Protein AF-A0A836Z0J5-F1 (afdb_monomer)

Structure (mmCIF, N/CA/C/O backbone):
data_AF-A0A836Z0J5-F1
#
_entry.id   AF-A0A836Z0J5-F1
#
loop_
_atom_site.group_PDB
_atom_site.id
_atom_site.type_symbol
_atom_site.label_atom_id
_atom_site.label_alt_id
_atom_site.label_comp_id
_atom_site.label_asym_id
_atom_site.label_entity_id
_atom_site.label_seq_id
_atom_site.pdbx_PDB_ins_code
_atom_site.Cartn_x
_atom_site.Cartn_y
_atom_site.Cartn_z
_atom_site.occupancy
_atom_site.B_iso_or_equiv
_atom_site.auth_seq_id
_atom_site.auth_comp_id
_atom_site.auth_asym_id
_atom_site.auth_atom_id
_atom_site.pdbx_PDB_model_num
ATOM 1 N N . ILE A 1 1 ? 19.494 5.629 -15.819 1.00 92.69 1 ILE A N 1
ATOM 2 C CA . ILE A 1 1 ? 19.618 5.409 -14.363 1.00 92.69 1 ILE A CA 1
ATOM 3 C C . ILE A 1 1 ? 19.360 3.928 -14.131 1.00 92.69 1 ILE A C 1
ATOM 5 O O . ILE A 1 1 ? 18.282 3.490 -14.519 1.00 92.69 1 ILE A O 1
ATOM 9 N N . PRO A 1 2 ? 20.332 3.144 -13.643 1.00 96.38 2 PRO A N 1
ATOM 10 C CA . PRO A 1 2 ? 20.074 1.756 -13.270 1.00 96.38 2 PRO A CA 1
ATOM 11 C C . PRO A 1 2 ? 19.083 1.736 -12.102 1.00 96.38 2 PRO A C 1
ATOM 13 O O . PRO A 1 2 ? 19.272 2.461 -11.127 1.00 96.38 2 PRO A O 1
ATOM 16 N N . TRP A 1 3 ? 18.010 0.963 -12.231 1.00 95.88 3 TRP A N 1
ATOM 17 C CA . TRP A 1 3 ? 16.951 0.853 -11.233 1.00 95.88 3 TRP A CA 1
ATOM 18 C C . TRP A 1 3 ? 16.659 -0.613 -10.940 1.00 95.88 3 TRP A C 1
ATOM 20 O O . TRP A 1 3 ? 16.527 -1.404 -11.875 1.00 95.88 3 TRP A O 1
ATOM 30 N N . THR A 1 4 ? 16.532 -0.941 -9.657 1.00 95.94 4 THR A N 1
ATOM 31 C CA . THR A 1 4 ? 16.146 -2.270 -9.177 1.00 95.94 4 THR A CA 1
ATOM 32 C C . THR A 1 4 ? 14.661 -2.262 -8.826 1.00 95.94 4 THR A C 1
ATOM 34 O O . THR A 1 4 ? 14.223 -1.450 -8.009 1.00 95.94 4 THR A O 1
ATOM 37 N N . PHE A 1 5 ? 13.878 -3.132 -9.460 1.00 91.50 5 PHE A N 1
ATOM 38 C CA . PHE A 1 5 ? 12.4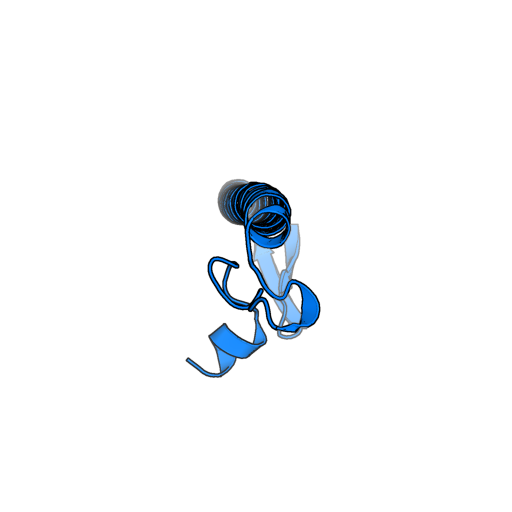45 -3.287 -9.203 1.00 91.50 5 PHE A CA 1
ATOM 39 C C . PHE A 1 5 ? 12.180 -4.233 -8.022 1.00 91.50 5 PHE A C 1
ATOM 41 O O . PHE A 1 5 ? 13.095 -4.863 -7.493 1.00 91.50 5 PHE A O 1
ATOM 48 N N . ALA A 1 6 ? 10.918 -4.317 -7.592 1.00 89.50 6 ALA A N 1
ATOM 49 C CA . ALA A 1 6 ? 10.499 -5.118 -6.438 1.00 89.50 6 ALA A CA 1
ATOM 50 C C . ALA A 1 6 ? 10.756 -6.630 -6.604 1.00 89.50 6 ALA A C 1
ATOM 52 O O . ALA A 1 6 ? 10.948 -7.331 -5.616 1.00 89.50 6 ALA A O 1
ATOM 53 N N . ASP A 1 7 ? 10.822 -7.123 -7.842 1.00 91.94 7 ASP A N 1
ATOM 54 C CA . ASP A 1 7 ? 11.181 -8.503 -8.196 1.00 91.94 7 ASP A CA 1
ATOM 55 C C . ASP A 1 7 ? 12.703 -8.739 -8.295 1.00 91.94 7 ASP A C 1
ATOM 57 O O . ASP A 1 7 ? 13.142 -9.796 -8.743 1.00 91.94 7 ASP A O 1
ATOM 61 N N . ASN A 1 8 ? 13.521 -7.765 -7.881 1.00 94.38 8 ASN A N 1
ATOM 62 C CA . ASN A 1 8 ? 14.979 -7.730 -8.038 1.00 94.38 8 ASN A CA 1
ATOM 63 C C . ASN A 1 8 ? 15.481 -7.662 -9.491 1.00 94.38 8 ASN A C 1
ATOM 65 O O . ASN A 1 8 ? 16.692 -7.745 -9.718 1.00 94.38 8 ASN A O 1
ATOM 69 N N . SER A 1 9 ? 14.606 -7.469 -10.482 1.00 96.25 9 SER A N 1
ATOM 70 C CA . SER A 1 9 ? 15.050 -7.188 -11.846 1.00 96.25 9 SER A CA 1
ATOM 71 C C . SER A 1 9 ? 15.718 -5.813 -11.920 1.00 96.25 9 SER A C 1
ATOM 73 O O . SER A 1 9 ? 15.383 -4.885 -11.177 1.00 96.25 9 SER A O 1
ATOM 75 N N . VAL A 1 10 ? 16.693 -5.671 -12.821 1.00 97.25 10 VAL A N 1
ATOM 76 C CA . VAL A 1 10 ? 17.416 -4.413 -13.034 1.00 97.25 10 VAL A CA 1
ATOM 77 C C . VAL A 1 10 ? 17.178 -3.931 -14.455 1.00 97.25 10 VAL A C 1
ATOM 79 O O . VAL A 1 10 ? 17.425 -4.664 -15.411 1.00 97.25 10 VAL A O 1
ATOM 82 N N . ALA A 1 11 ? 16.751 -2.678 -14.609 1.00 96.62 11 ALA A N 1
ATOM 83 C CA . ALA A 1 11 ? 16.660 -2.044 -15.921 1.00 96.62 11 ALA A CA 1
ATOM 84 C C . ALA A 1 11 ? 17.147 -0.595 -15.901 1.00 96.62 11 ALA A C 1
ATOM 86 O O . ALA A 1 11 ? 17.196 0.076 -14.868 1.00 96.62 11 ALA A O 1
ATOM 87 N N . MET A 1 12 ? 17.488 -0.090 -17.085 1.00 97.88 12 MET A N 1
ATOM 88 C CA . MET A 1 12 ? 17.814 1.318 -17.269 1.00 97.88 12 MET A CA 1
ATOM 89 C C . MET A 1 12 ? 16.533 2.137 -17.444 1.00 97.88 12 MET A C 1
ATOM 91 O O . MET A 1 12 ? 15.769 1.926 -18.386 1.00 97.88 12 MET A O 1
ATOM 95 N N . ILE A 1 13 ? 16.327 3.119 -16.568 1.00 97.12 13 ILE A N 1
ATOM 96 C CA . ILE A 1 13 ? 15.232 4.091 -16.667 1.00 97.12 13 ILE A CA 1
ATOM 97 C C . ILE A 1 13 ? 15.748 5.492 -17.014 1.00 97.12 13 ILE A C 1
ATOM 99 O O . ILE A 1 13 ? 16.911 5.834 -16.761 1.00 97.12 13 ILE A O 1
ATOM 103 N N . ASN A 1 14 ? 14.874 6.304 -17.604 1.00 97.69 14 ASN A N 1
ATOM 104 C CA . ASN A 1 14 ? 15.110 7.712 -17.916 1.00 97.69 14 ASN A CA 1
ATOM 105 C C . ASN A 1 14 ? 14.335 8.620 -16.939 1.00 97.69 14 ASN A C 1
ATOM 107 O O . ASN A 1 14 ? 13.610 8.145 -16.063 1.00 97.69 14 ASN A O 1
ATOM 111 N N . LYS A 1 15 ? 14.494 9.940 -17.090 1.00 96.56 15 LYS A N 1
ATOM 112 C CA . LYS A 1 15 ? 13.821 10.938 -16.246 1.00 96.56 15 LYS A CA 1
ATOM 113 C C . LYS A 1 15 ? 12.293 10.842 -16.320 1.00 96.56 15 LYS A C 1
ATOM 115 O O . LYS A 1 15 ? 11.637 10.985 -15.299 1.00 96.56 15 LYS A O 1
ATOM 120 N N . GLU A 1 16 ? 11.737 10.591 -17.500 1.00 97.31 16 GLU A N 1
ATOM 121 C CA . GLU A 1 16 ? 10.284 10.494 -17.701 1.00 97.31 16 GLU A CA 1
ATOM 122 C C . GLU A 1 16 ? 9.690 9.322 -16.916 1.00 97.31 16 GLU A C 1
ATOM 124 O O . GLU A 1 16 ? 8.758 9.512 -16.142 1.00 97.31 16 GLU A O 1
ATOM 129 N N . LYS A 1 17 ? 10.291 8.129 -17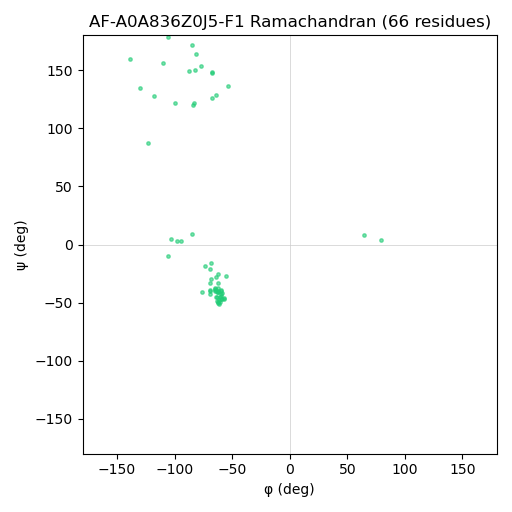.024 1.00 96.31 17 LYS A N 1
ATOM 130 C CA . LYS A 1 17 ? 9.8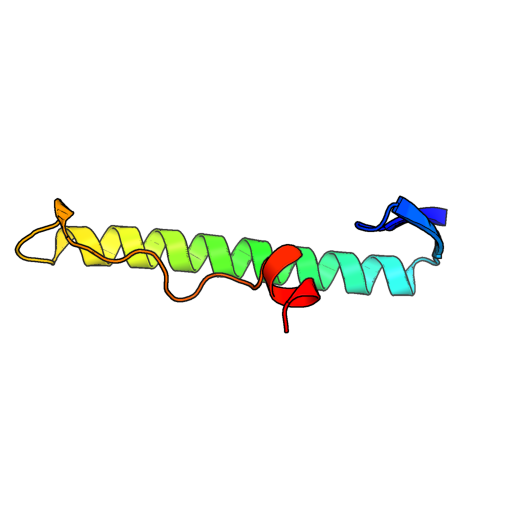89 6.952 -16.238 1.00 96.31 17 LYS A CA 1
ATOM 131 C C . LYS A 1 17 ? 10.016 7.198 -14.737 1.00 96.31 17 LYS A C 1
ATOM 133 O O . LYS A 1 17 ? 9.137 6.804 -13.979 1.00 96.31 17 LYS A O 1
ATOM 138 N N . LEU A 1 18 ? 11.084 7.875 -14.310 1.00 96.00 18 LEU A N 1
ATOM 139 C CA . LEU A 1 18 ? 11.268 8.234 -12.905 1.00 96.00 18 LEU A CA 1
ATOM 140 C C . LEU A 1 18 ? 10.156 9.167 -12.399 1.00 96.00 18 LEU A C 1
ATOM 142 O O . LEU A 1 18 ? 9.676 8.975 -11.288 1.00 96.00 18 LEU A O 1
ATOM 146 N N . LEU A 1 19 ? 9.731 10.147 -13.203 1.00 97.31 19 LEU A N 1
ATOM 147 C CA . LEU A 1 19 ? 8.642 11.055 -12.833 1.00 97.31 19 LEU A CA 1
ATOM 148 C C . LEU A 1 19 ? 7.305 10.325 -12.693 1.00 97.31 19 LEU A C 1
ATOM 150 O O . LEU A 1 19 ? 6.567 10.623 -11.761 1.00 97.31 19 LEU A O 1
ATOM 154 N N . VAL A 1 20 ? 7.018 9.348 -13.558 1.00 96.69 20 VAL A N 1
ATOM 155 C CA . VAL A 1 20 ? 5.811 8.512 -13.435 1.00 96.69 20 VAL A CA 1
ATOM 156 C C . VAL A 1 20 ? 5.836 7.713 -12.132 1.00 96.69 20 VAL A C 1
ATOM 158 O O . VAL A 1 20 ? 4.886 7.786 -11.359 1.00 96.69 20 VAL A O 1
ATOM 161 N N . ILE A 1 21 ? 6.945 7.019 -11.843 1.00 94.31 21 ILE A N 1
ATOM 162 C CA . ILE A 1 21 ? 7.114 6.264 -10.589 1.00 94.31 21 ILE A CA 1
ATOM 163 C C . ILE A 1 21 ? 6.934 7.191 -9.383 1.00 94.31 21 ILE A C 1
ATOM 165 O O . ILE A 1 21 ? 6.206 6.870 -8.446 1.00 94.31 21 ILE A O 1
ATOM 169 N N . TRP A 1 22 ? 7.576 8.359 -9.411 1.00 96.00 22 TRP A N 1
ATOM 170 C CA . TRP A 1 22 ? 7.478 9.344 -8.340 1.00 96.00 22 TRP A CA 1
ATOM 171 C C . TRP A 1 22 ? 6.042 9.831 -8.129 1.00 96.00 22 TRP A C 1
ATOM 173 O O . TRP A 1 22 ? 5.584 9.876 -6.989 1.00 96.00 22 TRP A O 1
ATOM 183 N N . GLN A 1 23 ? 5.320 10.143 -9.207 1.00 98.06 23 GLN A N 1
ATOM 184 C CA . GLN A 1 23 ? 3.937 10.605 -9.134 1.00 98.06 23 GLN A CA 1
ATOM 185 C C . GLN A 1 23 ? 3.036 9.542 -8.492 1.00 98.06 23 GLN A C 1
ATOM 187 O O . GLN A 1 23 ? 2.335 9.846 -7.528 1.00 98.06 23 GLN A O 1
ATOM 192 N N . THR A 1 24 ? 3.134 8.285 -8.934 1.00 95.88 24 THR A N 1
ATOM 193 C CA . THR A 1 24 ? 2.380 7.166 -8.346 1.00 95.88 24 THR A CA 1
ATOM 194 C C . THR A 1 24 ? 2.696 6.981 -6.859 1.00 95.88 24 THR A C 1
ATOM 196 O O . THR A 1 24 ? 1.787 6.803 -6.049 1.00 95.88 24 THR A O 1
ATOM 199 N N . LEU A 1 25 ? 3.971 7.075 -6.462 1.00 95.25 25 LEU A N 1
ATOM 200 C CA . LEU A 1 25 ? 4.367 6.972 -5.052 1.00 95.25 25 LEU A CA 1
ATOM 201 C C . LEU A 1 25 ? 3.809 8.122 -4.204 1.00 95.25 25 LEU A C 1
ATOM 203 O O . LEU A 1 25 ? 3.386 7.906 -3.066 1.00 95.25 25 LEU A O 1
ATOM 207 N N . MET A 1 26 ? 3.800 9.343 -4.740 1.00 98.12 26 MET A N 1
ATOM 208 C CA . MET A 1 26 ? 3.268 10.512 -4.042 1.00 98.12 26 MET A CA 1
ATOM 209 C C . MET A 1 26 ? 1.749 10.451 -3.881 1.00 98.12 26 MET A C 1
ATOM 211 O O . MET A 1 26 ? 1.243 10.784 -2.806 1.00 98.12 26 MET A O 1
ATOM 215 N N . GLU A 1 27 ? 1.031 9.995 -4.905 1.00 97.94 27 GLU A N 1
ATOM 216 C CA . GLU A 1 27 ? -0.413 9.757 -4.846 1.00 97.94 27 GLU A CA 1
ATOM 217 C C . GLU A 1 27 ? -0.751 8.690 -3.807 1.00 97.94 27 GLU A C 1
ATOM 219 O O . GLU A 1 27 ? -1.561 8.949 -2.916 1.00 97.94 27 GLU A O 1
ATOM 224 N N . ALA A 1 28 ? -0.064 7.544 -3.840 1.00 97.38 28 ALA A N 1
ATOM 225 C CA . ALA A 1 28 ? -0.268 6.470 -2.873 1.00 97.38 28 ALA A CA 1
ATOM 226 C C . ALA A 1 28 ? 0.000 6.930 -1.435 1.00 97.38 28 ALA A C 1
ATOM 228 O O . ALA A 1 28 ? -0.819 6.721 -0.540 1.00 97.38 28 ALA A O 1
ATOM 229 N N . LYS A 1 29 ? 1.116 7.634 -1.208 1.00 97.88 29 LYS A N 1
ATOM 230 C CA . LYS A 1 29 ? 1.461 8.189 0.108 1.00 97.88 29 LYS A CA 1
ATOM 231 C C . LYS A 1 29 ? 0.390 9.153 0.615 1.00 97.88 29 LYS A C 1
ATOM 233 O O . LYS A 1 29 ? 0.001 9.080 1.780 1.00 97.88 29 LYS A O 1
ATOM 238 N N . THR A 1 30 ? -0.060 10.067 -0.240 1.00 98.25 30 THR A N 1
ATOM 239 C CA . THR A 1 30 ? -1.034 11.100 0.136 1.00 98.25 30 THR A CA 1
ATOM 240 C C . THR A 1 30 ? -2.410 10.486 0.394 1.00 98.25 30 THR A C 1
ATOM 242 O O . THR A 1 30 ? -3.037 10.810 1.401 1.00 98.25 30 THR A O 1
ATOM 245 N N . GLY A 1 31 ? -2.840 9.548 -0.455 1.00 98.44 31 GLY A N 1
ATOM 246 C CA . GLY A 1 31 ? -4.081 8.791 -0.288 1.00 98.44 31 GLY A CA 1
ATOM 247 C C . GLY A 1 31 ? -4.095 7.974 1.002 1.00 98.44 31 GLY A C 1
ATOM 248 O O . GLY A 1 31 ? -5.013 8.120 1.805 1.00 98.44 31 GLY A O 1
ATOM 249 N N . ASN A 1 32 ? -3.036 7.206 1.267 1.00 98.56 32 ASN A N 1
ATOM 250 C CA . ASN A 1 32 ? -2.913 6.423 2.498 1.00 98.56 32 ASN A CA 1
ATOM 251 C C . ASN A 1 32 ? -2.884 7.317 3.745 1.00 98.56 32 ASN A C 1
ATOM 253 O O . ASN A 1 32 ? -3.518 7.000 4.748 1.00 98.56 32 ASN A O 1
ATOM 257 N N . HIS A 1 33 ? -2.202 8.465 3.698 1.00 98.56 33 HIS A N 1
ATOM 258 C CA . HIS A 1 33 ? -2.209 9.407 4.818 1.00 9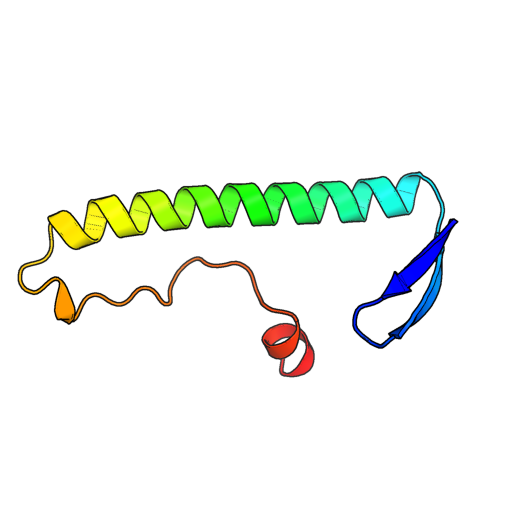8.56 33 HIS A CA 1
ATOM 259 C C . HIS A 1 33 ? -3.614 9.962 5.098 1.00 98.56 33 HIS A C 1
ATOM 261 O O . HIS A 1 33 ? -4.052 9.982 6.249 1.00 98.56 33 HIS A O 1
ATOM 267 N N . ALA A 1 34 ? -4.342 10.366 4.055 1.00 98.62 34 ALA A N 1
ATOM 268 C CA . ALA A 1 34 ? -5.721 10.824 4.191 1.00 98.62 34 ALA A CA 1
ATOM 269 C C . ALA A 1 34 ? -6.642 9.711 4.722 1.00 98.62 34 ALA A C 1
ATOM 271 O O . ALA A 1 34 ? -7.467 9.964 5.603 1.00 98.62 34 ALA A O 1
ATOM 272 N N . ASN A 1 35 ? -6.466 8.473 4.249 1.00 98.56 35 ASN A N 1
ATOM 273 C CA . ASN A 1 35 ? -7.223 7.318 4.727 1.00 98.56 35 ASN A CA 1
ATOM 274 C C . ASN A 1 35 ? -6.952 7.027 6.212 1.00 98.56 35 ASN A C 1
ATOM 276 O O . ASN A 1 35 ? -7.886 6.806 6.978 1.00 98.56 35 ASN A O 1
ATOM 280 N N . ALA A 1 36 ? -5.696 7.134 6.658 1.00 98.56 36 ALA A N 1
ATOM 281 C CA . ALA A 1 36 ? -5.336 6.990 8.068 1.00 98.56 36 ALA A CA 1
ATOM 282 C C . ALA A 1 36 ? -6.047 8.024 8.960 1.00 98.56 36 ALA A C 1
ATOM 284 O O . ALA A 1 36 ? -6.586 7.677 10.012 1.00 98.56 36 ALA A O 1
ATOM 285 N N . LEU A 1 37 ? -6.090 9.292 8.532 1.00 98.44 37 LEU A N 1
ATOM 286 C CA . LEU A 1 37 ? -6.808 10.351 9.253 1.00 98.44 37 LEU A CA 1
ATOM 287 C C . LEU A 1 37 ? -8.319 10.098 9.283 1.00 98.44 37 LEU A C 1
ATOM 289 O O . LEU A 1 37 ? -8.953 10.317 10.314 1.00 98.44 37 LEU A O 1
ATOM 293 N N . LYS A 1 38 ? -8.888 9.598 8.181 1.00 98.19 38 LYS A N 1
ATOM 294 C CA . LYS A 1 38 ? -10.295 9.194 8.117 1.00 98.19 38 LYS A CA 1
ATOM 295 C C . LYS A 1 38 ? -10.589 8.073 9.114 1.00 98.19 38 LYS A C 1
ATOM 297 O O . LYS A 1 38 ? -11.511 8.216 9.908 1.00 98.19 38 LYS A O 1
ATOM 302 N N . HIS A 1 39 ? -9.803 6.998 9.118 1.00 98.44 39 HIS A N 1
ATOM 303 C CA . HIS A 1 39 ? -9.969 5.901 10.075 1.00 98.44 39 HIS A CA 1
ATOM 304 C C . HIS A 1 39 ? -9.854 6.381 11.523 1.00 98.44 39 HIS A C 1
ATOM 306 O O . HIS A 1 39 ? -10.688 6.017 12.347 1.00 98.44 39 HIS A O 1
ATOM 312 N N . LYS A 1 40 ? -8.892 7.267 11.816 1.00 97.31 40 LYS A N 1
ATOM 313 C CA . LYS A 1 40 ? -8.759 7.897 13.135 1.00 97.31 40 LYS A CA 1
ATOM 314 C C . LYS A 1 40 ? -10.032 8.648 13.551 1.00 97.31 40 LYS A C 1
ATOM 316 O O . LYS A 1 40 ? -10.495 8.478 14.669 1.00 97.31 40 LYS A O 1
ATOM 321 N N . ALA A 1 41 ? -10.613 9.448 12.660 1.00 97.75 41 ALA A N 1
ATOM 322 C CA . ALA A 1 41 ? -11.843 10.180 12.965 1.00 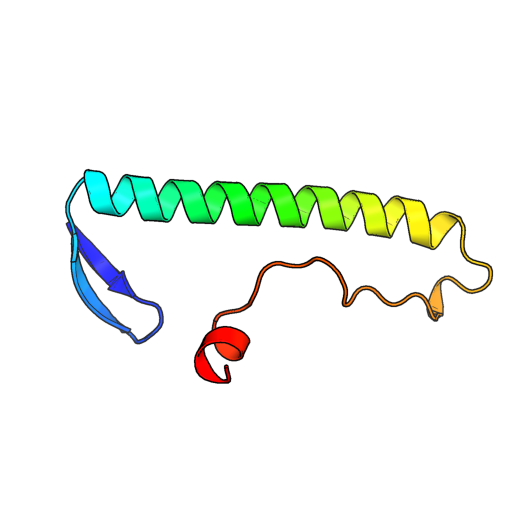97.75 41 ALA A CA 1
ATOM 323 C C . ALA A 1 41 ? -13.067 9.257 13.110 1.00 97.75 41 ALA A C 1
ATOM 325 O O . ALA A 1 41 ? -13.976 9.557 13.879 1.00 97.75 41 ALA A O 1
ATOM 326 N N . MET A 1 42 ? -13.113 8.153 12.359 1.00 97.31 42 MET A N 1
ATOM 327 C CA . MET A 1 42 ? -14.232 7.210 12.389 1.00 97.31 42 MET A CA 1
ATOM 328 C C . MET A 1 42 ? -14.214 6.327 13.636 1.00 97.31 42 MET A C 1
ATOM 330 O O . MET A 1 42 ? -15.269 6.116 14.225 1.00 97.31 42 MET A O 1
ATOM 334 N N . VAL A 1 43 ? -13.045 5.841 14.071 1.00 97.75 43 VAL A N 1
ATOM 335 C CA . VAL A 1 43 ? -12.952 4.985 15.266 1.00 97.75 43 VAL A CA 1
ATOM 336 C C . VAL A 1 43 ? -13.369 5.722 16.546 1.00 97.75 43 VAL A C 1
ATOM 338 O O . VAL A 1 43 ? -13.904 5.113 17.464 1.00 97.75 43 VAL A O 1
ATOM 341 N N . GLU A 1 44 ? -13.207 7.046 16.594 1.00 96.00 44 GLU A N 1
ATOM 342 C CA . GLU A 1 44 ? -13.689 7.884 17.703 1.00 96.00 44 GLU A CA 1
ATOM 343 C C . GLU A 1 44 ? -15.229 7.964 17.774 1.00 96.00 44 GLU A C 1
ATOM 345 O O . GLU A 1 44 ? -15.775 8.372 18.796 1.00 96.00 44 GLU A O 1
ATOM 350 N N . GLN A 1 45 ? -15.934 7.578 16.703 1.00 96.38 45 GLN A N 1
ATOM 351 C CA . GLN A 1 45 ? -17.394 7.668 16.581 1.00 96.38 45 GLN A CA 1
ATOM 352 C C . GLN A 1 45 ? -18.109 6.316 16.701 1.00 96.38 45 GLN A C 1
ATOM 354 O O . GLN A 1 45 ? -19.339 6.292 16.764 1.00 96.38 45 GLN A O 1
ATOM 359 N N . VAL A 1 46 ? -17.384 5.193 16.696 1.00 97.00 46 VAL A N 1
ATOM 360 C CA . VAL A 1 46 ? -18.006 3.863 16.772 1.00 97.00 46 VAL A CA 1
ATOM 361 C C . VAL A 1 46 ? -18.232 3.420 18.216 1.00 97.00 46 VAL A C 1
ATOM 363 O O . VAL A 1 46 ? -17.462 3.757 19.111 1.00 97.00 46 VAL A O 1
ATOM 366 N N . GLU A 1 47 ? -19.282 2.627 18.437 1.00 96.62 47 GLU A N 1
ATOM 367 C CA . GLU A 1 47 ? -19.668 2.133 19.768 1.00 96.62 47 GLU A CA 1
ATOM 368 C C . GLU A 1 47 ? -18.611 1.203 20.381 1.00 96.62 47 GLU A C 1
ATOM 370 O O . GLU A 1 47 ? -18.335 1.282 21.578 1.00 96.62 47 GLU A O 1
ATOM 375 N N . ASN A 1 48 ? -17.975 0.367 19.554 1.00 96.38 48 ASN A N 1
ATOM 376 C CA . ASN A 1 48 ? -16.903 -0.529 19.973 1.00 96.38 48 ASN A CA 1
ATOM 377 C C . ASN A 1 48 ? -15.619 -0.294 19.153 1.00 96.38 48 ASN A C 1
ATOM 379 O O . ASN A 1 48 ? -15.393 -0.961 18.141 1.00 96.38 48 ASN A O 1
ATOM 383 N N . PRO A 1 49 ? -14.748 0.642 19.579 1.00 95.69 49 PRO A N 1
ATOM 384 C CA . PRO A 1 49 ? -13.491 0.959 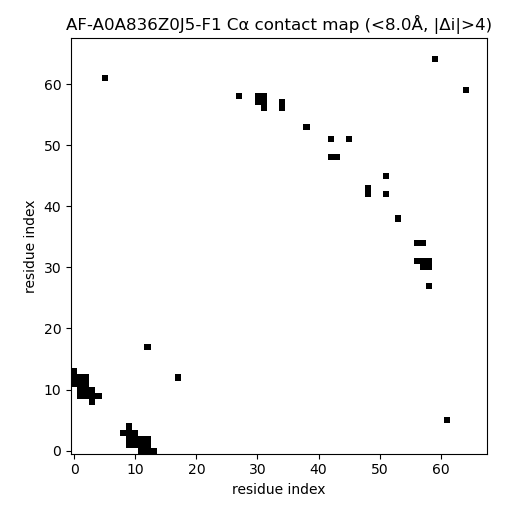18.895 1.00 95.69 49 PRO A CA 1
ATOM 385 C C . PRO A 1 49 ? -12.556 -0.233 18.661 1.00 95.69 49 PRO A C 1
ATOM 387 O O . PRO A 1 49 ? -11.763 -0.211 17.722 1.00 95.69 49 PRO A O 1
ATOM 390 N N . LEU A 1 50 ? -12.635 -1.269 19.505 1.00 96.38 50 LEU A N 1
ATOM 391 C CA . LEU A 1 50 ? -11.791 -2.465 19.403 1.00 96.38 50 LEU A CA 1
ATOM 392 C C . LEU A 1 50 ? -12.193 -3.387 18.243 1.00 96.38 50 LEU A C 1
ATOM 394 O O . LEU A 1 50 ? -11.382 -4.204 17.818 1.00 96.38 50 LEU A O 1
ATOM 398 N N . GLU A 1 51 ? -13.415 -3.248 17.728 1.00 97.31 51 GLU A N 1
ATOM 399 C CA . GLU A 1 51 ? -13.947 -4.034 16.607 1.00 97.31 51 GLU A CA 1
ATOM 400 C C . GLU A 1 51 ? -13.954 -3.250 15.286 1.00 97.31 51 GLU A C 1
ATOM 402 O O . GLU A 1 51 ? -14.452 -3.736 14.272 1.00 97.31 51 GLU A O 1
ATOM 407 N N . TYR A 1 52 ? -13.410 -2.031 15.275 1.00 97.62 52 TYR A N 1
ATOM 408 C CA . TYR A 1 52 ? -13.361 -1.210 14.073 1.00 97.62 52 TYR A CA 1
ATOM 409 C C . TYR A 1 52 ? -12.422 -1.807 13.016 1.00 97.62 52 TYR A C 1
ATOM 411 O O . TYR A 1 52 ? -11.241 -2.044 13.277 1.00 97.62 52 TYR A O 1
ATOM 419 N N . ASP A 1 53 ? -12.937 -2.001 11.801 1.00 97.44 53 ASP A N 1
ATOM 420 C CA . ASP A 1 53 ? -12.160 -2.519 10.679 1.00 97.44 53 ASP A CA 1
ATOM 421 C C . ASP A 1 53 ? -11.374 -1.406 9.963 1.00 97.44 53 ASP A C 1
ATOM 423 O O . ASP A 1 53 ? -11.935 -0.455 9.409 1.00 97.44 53 ASP A O 1
ATOM 427 N N . TYR A 1 54 ? -10.051 -1.562 9.941 1.00 97.31 54 TYR A N 1
ATOM 428 C CA . TYR A 1 54 ? -9.120 -0.663 9.264 1.00 97.31 54 TYR A CA 1
ATOM 429 C C . TYR A 1 54 ? -8.766 -1.118 7.844 1.00 97.31 54 TYR A C 1
ATOM 431 O O . TYR A 1 54 ? -7.920 -0.488 7.227 1.00 97.31 54 TYR A O 1
ATOM 439 N N . SER A 1 55 ? -9.337 -2.200 7.312 1.00 96.19 55 SER A N 1
ATOM 440 C CA . SER A 1 55 ? -8.884 -2.814 6.053 1.00 96.19 55 SER A CA 1
ATOM 441 C C . SER A 1 55 ? -9.152 -1.977 4.792 1.00 96.19 55 SER A C 1
ATOM 443 O O . SER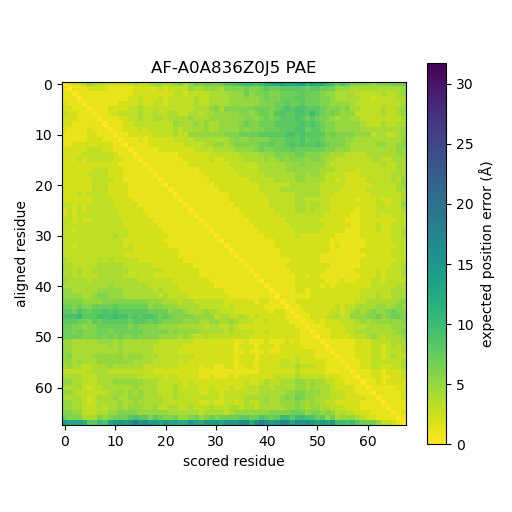 A 1 55 ? -8.505 -2.166 3.762 1.00 96.19 55 SER A O 1
ATOM 445 N N . SER A 1 56 ? -10.093 -1.033 4.844 1.00 96.69 56 SER A N 1
ATOM 446 C CA . SER A 1 56 ? -10.585 -0.337 3.652 1.00 96.69 56 SER A CA 1
ATOM 447 C C . SER A 1 56 ? -9.694 0.822 3.192 1.00 96.69 56 SER A C 1
ATOM 449 O O . SER A 1 56 ? -9.138 1.546 4.009 1.00 96.69 56 SER A O 1
ATOM 451 N N . GLY A 1 57 ? -9.681 1.108 1.887 1.00 96.06 57 GLY A N 1
ATOM 452 C CA . GLY A 1 57 ? -9.222 2.401 1.355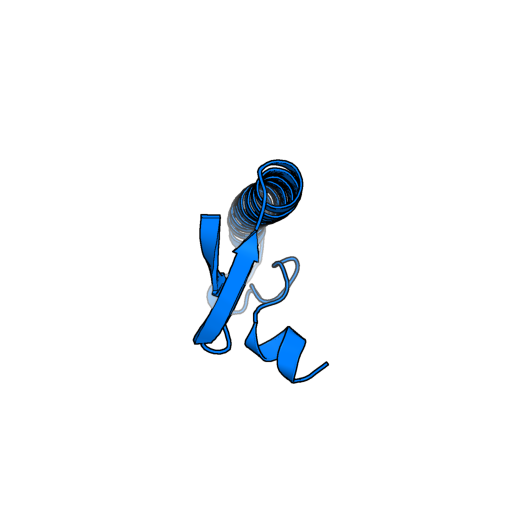 1.00 96.06 57 GLY A CA 1
ATOM 453 C C . GLY A 1 57 ? -7.706 2.593 1.254 1.00 96.06 57 GLY A C 1
ATOM 454 O O . GLY A 1 57 ? -7.264 3.671 0.855 1.00 96.06 57 GLY A O 1
ATOM 455 N N . TRP A 1 58 ? -6.915 1.572 1.580 1.00 97.69 58 TRP A N 1
ATOM 456 C CA . TRP A 1 58 ? -5.474 1.561 1.333 1.00 97.69 58 TRP A CA 1
ATOM 457 C C . TRP A 1 58 ? -5.155 1.288 -0.134 1.00 97.69 58 TRP A C 1
ATOM 459 O O . TRP A 1 58 ? -5.917 0.641 -0.853 1.00 97.69 58 TRP A O 1
ATOM 469 N N . THR A 1 59 ? -4.002 1.775 -0.583 1.00 97.25 59 THR A N 1
ATOM 470 C CA . THR A 1 59 ? -3.446 1.378 -1.878 1.00 97.25 59 THR A CA 1
ATOM 471 C C . THR A 1 59 ? -3.009 -0.081 -1.885 1.00 97.25 59 THR A C 1
ATOM 473 O O . THR A 1 59 ? -2.469 -0.557 -0.888 1.00 97.25 59 THR A O 1
ATOM 476 N N . GLN A 1 60 ? -3.125 -0.720 -3.050 1.00 95.25 60 GLN A N 1
ATOM 477 C CA . GLN A 1 60 ? -2.672 -2.088 -3.290 1.00 95.25 60 GLN A CA 1
ATOM 478 C C . GLN A 1 60 ? -1.195 -2.290 -2.902 1.00 95.25 60 GLN A C 1
ATOM 480 O O . GLN A 1 60 ? -0.326 -1.474 -3.224 1.00 95.25 60 GLN A O 1
ATOM 485 N N . THR A 1 61 ? -0.910 -3.400 -2.232 1.00 92.12 61 THR A N 1
ATOM 486 C CA . THR A 1 61 ? 0.435 -3.878 -1.915 1.00 92.12 61 THR A CA 1
ATOM 487 C C . THR A 1 61 ? 1.058 -4.624 -3.097 1.00 92.12 61 THR A C 1
ATOM 489 O O . THR A 1 61 ? 0.380 -5.055 -4.027 1.00 92.12 61 THR A O 1
ATOM 492 N N . TYR A 1 62 ? 2.377 -4.828 -3.061 1.00 89.81 62 TYR A N 1
ATOM 493 C CA . TYR A 1 62 ? 3.038 -5.637 -4.087 1.00 89.81 62 TYR A CA 1
ATOM 494 C C . TYR A 1 62 ? 2.540 -7.090 -4.091 1.00 89.81 62 TYR A C 1
ATOM 496 O O . TYR A 1 62 ? 2.364 -7.667 -5.157 1.00 89.81 62 TYR A O 1
ATOM 504 N N . GLU A 1 63 ? 2.266 -7.667 -2.919 1.00 91.81 63 GLU A N 1
ATOM 505 C CA . GLU A 1 63 ? 1.722 -9.023 -2.803 1.00 91.81 63 GLU A CA 1
ATOM 506 C C . GLU A 1 63 ? 0.323 -9.129 -3.423 1.00 91.81 63 GLU A C 1
ATOM 508 O O . GLU A 1 63 ? 0.071 -10.031 -4.216 1.00 91.81 63 GLU A O 1
ATOM 513 N N . GLU A 1 64 ? -0.563 -8.171 -3.148 1.00 93.25 64 GLU A N 1
ATOM 514 C CA . GLU A 1 64 ? -1.882 -8.109 -3.790 1.00 93.25 64 GLU A CA 1
ATOM 515 C C . GLU A 1 64 ? -1.782 -7.929 -5.306 1.00 93.25 64 GLU A C 1
ATOM 517 O O . GLU A 1 64 ? -2.631 -8.439 -6.023 1.00 93.25 64 GLU A O 1
ATOM 522 N N . TYR A 1 65 ? -0.766 -7.224 -5.810 1.00 90.69 65 TYR A N 1
ATOM 523 C CA . TYR A 1 65 ? -0.508 -7.128 -7.249 1.00 90.69 65 TYR A CA 1
ATOM 524 C C . TYR A 1 65 ? -0.014 -8.453 -7.844 1.00 90.69 65 TYR A C 1
ATOM 526 O O . TYR A 1 65 ? -0.401 -8.805 -8.952 1.00 90.69 65 TYR A O 1
ATOM 534 N N . GLN A 1 66 ? 0.836 -9.194 -7.128 1.00 92.25 66 GLN A N 1
ATOM 535 C CA . GLN A 1 66 ? 1.311 -10.510 -7.572 1.00 92.25 66 GLN A CA 1
ATOM 536 C C . GLN A 1 66 ? 0.198 -11.567 -7.573 1.00 92.25 66 GLN A C 1
ATOM 538 O O . GLN A 1 66 ? 0.251 -12.497 -8.374 1.00 92.25 66 GLN A O 1
ATOM 543 N N . ASN A 1 67 ? -0.783 -11.423 -6.680 1.00 91.88 67 ASN A N 1
ATOM 544 C CA . ASN A 1 67 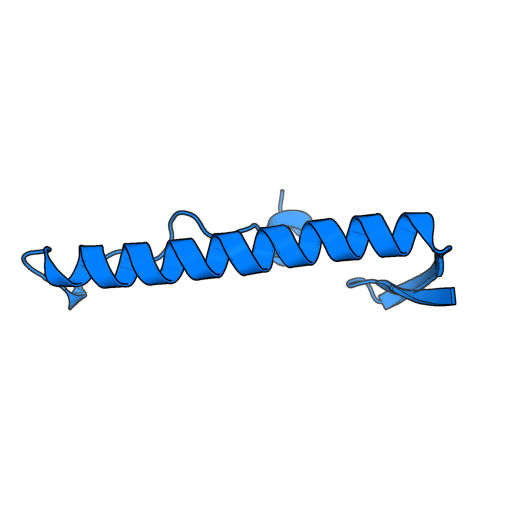? -1.892 -12.359 -6.495 1.00 91.88 67 ASN A CA 1
ATOM 545 C C . ASN A 1 67 ? -3.194 -11.941 -7.215 1.00 91.88 67 ASN A C 1
ATOM 547 O O . ASN A 1 67 ? -4.209 -12.620 -7.042 1.00 91.88 67 ASN A O 1
ATOM 551 N N . ALA A 1 68 ? -3.183 -10.832 -7.964 1.00 81.31 68 ALA A N 1
ATOM 552 C CA . ALA A 1 68 ? -4.314 -10.333 -8.758 1.00 81.31 68 ALA A CA 1
ATOM 553 C C . ALA A 1 68 ? -4.393 -11.006 -10.135 1.00 81.31 68 ALA A C 1
ATOM 555 O O . ALA A 1 68 ? -5.534 -11.264 -10.584 1.00 81.31 68 ALA A O 1
#

Solvent-accessible surface area (backbone atoms only — not comparable to full-atom values): 4238 Å² total; per-residue (Å²): 82,85,42,74,49,97,87,70,48,75,48,80,45,55,71,70,58,50,50,53,55,49,50,54,52,50,50,47,52,53,47,38,52,52,42,52,54,48,50,57,61,48,42,77,72,45,96,56,55,91,74,59,82,77,84,70,77,60,71,85,48,72,66,57,62,76,74,106

Secondary structure (DSSP, 8-state):
-EEE-TTS-EEE--HHHHHHHHHHHHHHHHHHHHHHHHHHHHHTTSS-GGG----TTPPPPHHHHHT-

Sequence (68 aa):
IPWTFADNSVAMINKEKLLVIWQTLMEAKTGNHANALKHKAMVEQVENPLEYDYSSGWTQTYEEYQNA

Foldseek 3Di:
DWDQDPVRDTDDDDPVVVVVVVVVVVVQVVQVVVLVVVQVVVLVVDPDSVPDDSPPRHDDDPVNVVVD

InterPro domains:
  IPR025484 Domain of unknown function DUF4376 [PF14301] (1-55)

Mean predicted aligned error: 3.26 Å

Radius of gyration: 16.96 Å; Cα contacts (8 Å, |Δi|>4): 31; chains: 1; bounding box: 40×24×38 Å

pLDDT: mean 95.93, std 2.89, range [81.31, 98.62]

Organism: NCBI:txid1450514